Protein AF-A0A8J7A9P1-F1 (afdb_monomer_lite)

pLDDT: mean 94.28, std 5.06, range [71.06, 98.12]

Radius of gyration: 19.58 Å; chains: 1; bounding box: 38×24×54 Å

Structure (mmCIF, N/CA/C/O backbone):
data_AF-A0A8J7A9P1-F1
#
_entry.id   AF-A0A8J7A9P1-F1
#
loop_
_atom_site.group_PDB
_atom_site.id
_atom_site.type_symbol
_atom_site.label_atom_id
_atom_site.label_alt_id
_atom_site.label_comp_id
_atom_site.label_asym_id
_atom_site.label_entity_id
_atom_site.label_seq_id
_atom_site.pdbx_PDB_ins_code
_atom_site.Cartn_x
_atom_site.Cartn_y
_atom_site.Cartn_z
_atom_site.occupancy
_atom_site.B_iso_or_equiv
_atom_site.auth_seq_id
_atom_site.auth_comp_id
_atom_site.auth_asym_id
_atom_site.auth_atom_id
_atom_site.pdbx_PDB_model_num
ATOM 1 N N . MET A 1 1 ? -9.061 7.251 -1.808 1.00 91.19 1 MET A N 1
ATOM 2 C CA . MET A 1 1 ? -9.439 6.240 -0.794 1.00 91.19 1 MET A CA 1
ATOM 3 C C . MET A 1 1 ? -10.609 6.763 0.006 1.00 91.19 1 MET A C 1
ATOM 5 O O . MET A 1 1 ? -10.701 7.972 0.173 1.00 91.19 1 MET A O 1
ATOM 9 N N . ARG A 1 2 ? -11.479 5.878 0.487 1.00 96.38 2 ARG A N 1
ATOM 10 C CA . ARG A 1 2 ? -12.557 6.193 1.428 1.00 96.38 2 ARG A CA 1
ATOM 11 C C . ARG A 1 2 ? -12.518 5.164 2.554 1.00 96.38 2 ARG A C 1
ATOM 13 O O . ARG A 1 2 ? -12.389 3.973 2.274 1.00 96.38 2 ARG A O 1
ATOM 20 N N . LEU A 1 3 ? -12.571 5.641 3.791 1.00 95.94 3 LEU A N 1
ATOM 21 C CA . LEU A 1 3 ? -12.463 4.843 5.009 1.00 95.94 3 LEU A CA 1
ATOM 22 C C . LEU A 1 3 ? -13.649 5.207 5.897 1.00 95.94 3 LEU A C 1
ATOM 24 O O . LEU A 1 3 ? -13.869 6.389 6.157 1.00 95.94 3 LEU A O 1
ATOM 28 N N . HIS A 1 4 ? -14.403 4.209 6.340 1.00 97.62 4 HIS A N 1
ATOM 29 C CA . HIS A 1 4 ? -15.523 4.383 7.255 1.00 97.62 4 HIS A CA 1
ATOM 30 C C . HIS A 1 4 ? -15.388 3.382 8.397 1.00 97.62 4 HIS A C 1
ATOM 32 O O . HIS A 1 4 ? -15.178 2.195 8.158 1.00 97.62 4 HIS A O 1
ATOM 38 N N . LEU A 1 5 ? -15.518 3.864 9.629 1.00 97.19 5 LEU A N 1
ATOM 39 C CA . LEU A 1 5 ? -15.621 3.026 10.814 1.00 97.19 5 LEU A CA 1
ATOM 40 C C . LEU A 1 5 ? -17.019 3.221 11.393 1.00 97.19 5 LEU A C 1
ATOM 42 O O . LEU A 1 5 ? -17.402 4.339 11.731 1.00 97.19 5 LEU A O 1
ATOM 46 N N . LEU A 1 6 ? -17.782 2.140 11.442 1.00 98.12 6 LEU A N 1
ATOM 47 C CA . LEU A 1 6 ? -19.160 2.117 11.907 1.00 98.12 6 LEU A CA 1
ATOM 48 C C . LEU A 1 6 ? -19.188 1.342 13.221 1.00 98.12 6 LEU A C 1
ATOM 50 O O . LEU A 1 6 ? -18.740 0.197 13.260 1.00 98.12 6 LEU A O 1
ATOM 54 N N . GLN A 1 7 ? -19.700 1.953 14.283 1.00 98.00 7 GLN A N 1
ATOM 55 C CA . GLN A 1 7 ? -19.985 1.246 15.526 1.00 98.00 7 GLN A CA 1
ATOM 56 C C . GLN A 1 7 ? -21.347 0.560 15.391 1.00 98.00 7 GLN A C 1
ATOM 58 O O . GLN A 1 7 ? -22.342 1.229 15.117 1.00 98.00 7 GLN A O 1
ATOM 63 N N . LEU A 1 8 ? -21.376 -0.765 15.529 1.00 98.12 8 LEU A N 1
ATOM 64 C CA . LEU A 1 8 ? -22.605 -1.556 15.424 1.00 98.12 8 LEU A CA 1
ATOM 65 C C . LEU A 1 8 ? -23.228 -1.822 16.803 1.00 98.12 8 LEU A C 1
ATOM 67 O O . LEU A 1 8 ? -24.449 -1.844 16.919 1.00 98.12 8 LEU A O 1
ATOM 71 N N . ASP A 1 9 ? -22.395 -1.980 17.836 1.00 97.88 9 ASP A N 1
ATOM 72 C CA . ASP A 1 9 ? -22.784 -2.090 19.250 1.00 97.88 9 ASP A CA 1
ATOM 73 C C . ASP A 1 9 ? -21.652 -1.562 20.172 1.00 97.88 9 ASP A C 1
ATOM 75 O O . ASP A 1 9 ? -20.723 -0.900 19.704 1.00 97.88 9 ASP A O 1
ATOM 79 N N . GLU A 1 10 ? -21.701 -1.814 21.485 1.00 97.31 10 GLU A N 1
ATOM 80 C CA . GLU A 1 10 ? -20.678 -1.362 22.449 1.00 97.31 10 GLU A CA 1
ATOM 81 C C . GLU A 1 10 ? -19.242 -1.837 22.128 1.00 97.31 10 GLU A C 1
ATOM 83 O O . GLU A 1 10 ? -18.277 -1.118 22.408 1.00 97.31 10 GLU A O 1
ATOM 88 N N . HIS A 1 11 ? -19.076 -3.017 21.525 1.00 96.50 11 HIS A N 1
ATOM 89 C CA . HIS A 1 11 ? -17.780 -3.672 21.295 1.00 96.50 11 HIS A CA 1
ATOM 90 C C . HIS A 1 11 ? -17.562 -4.174 19.857 1.00 96.50 11 HIS A C 1
ATOM 92 O O . HIS A 1 11 ? -16.481 -4.670 19.534 1.00 96.50 11 HIS A O 1
ATOM 98 N N . THR A 1 12 ? -18.539 -3.997 18.975 1.00 97.88 12 THR A N 1
ATOM 99 C CA . THR A 1 12 ? -18.509 -4.436 17.583 1.00 97.88 12 THR A CA 1
ATOM 100 C C . THR A 1 12 ? -18.413 -3.239 16.659 1.00 97.88 12 THR A C 1
ATOM 102 O O . THR A 1 12 ? -19.246 -2.329 16.670 1.00 97.88 12 THR A O 1
ATOM 105 N N . TYR A 1 13 ? -17.410 -3.283 15.789 1.00 97.44 13 TYR A N 1
ATOM 106 C CA . TYR A 1 13 ? -17.169 -2.266 14.780 1.00 97.44 13 TYR A CA 1
ATOM 107 C C . TYR A 1 13 ? -17.049 -2.909 13.404 1.00 97.44 13 TYR A C 1
ATOM 109 O O . TYR A 1 13 ? -16.417 -3.952 13.240 1.00 97.44 13 TYR A O 1
ATOM 117 N N . GLN A 1 14 ? -17.611 -2.245 12.400 1.00 97.88 14 GLN A N 1
ATOM 118 C CA . GLN A 1 14 ? -17.391 -2.569 11.001 1.00 97.88 14 GLN A CA 1
ATOM 119 C C . GLN A 1 14 ? -16.493 -1.511 10.373 1.00 97.88 14 GLN A C 1
ATOM 121 O O . GLN A 1 14 ? -16.829 -0.326 10.321 1.00 97.88 14 GLN A O 1
ATOM 126 N N . PHE A 1 15 ? -15.351 -1.954 9.857 1.00 96.75 15 PHE A N 1
ATOM 127 C CA . PHE A 1 15 ? -14.448 -1.110 9.092 1.00 96.75 15 PHE A CA 1
ATOM 128 C C . PHE A 1 15 ? -14.650 -1.351 7.598 1.00 96.75 15 PHE A C 1
ATOM 130 O O . PHE A 1 15 ? -14.396 -2.442 7.090 1.00 96.75 15 PHE A O 1
ATOM 137 N N . VAL A 1 16 ? -15.114 -0.322 6.892 1.00 96.94 16 VAL A N 1
ATOM 138 C CA . VAL A 1 16 ? -15.313 -0.346 5.443 1.00 96.94 16 VAL A CA 1
ATOM 139 C C . VAL A 1 16 ? -14.221 0.480 4.784 1.00 96.94 16 VAL A C 1
ATOM 141 O O . VAL A 1 16 ? -14.131 1.696 4.968 1.00 96.94 16 VAL A O 1
ATOM 144 N N . TRP A 1 17 ? -13.407 -0.186 3.971 1.00 95.56 17 TRP A N 1
ATOM 145 C CA . TRP A 1 17 ? -12.327 0.442 3.228 1.00 95.56 17 TRP A CA 1
ATOM 146 C C . TRP A 1 17 ? -12.526 0.262 1.721 1.00 95.56 17 TRP A C 1
ATOM 148 O O . TRP A 1 17 ? -12.375 -0.826 1.174 1.00 95.56 17 TRP A O 1
ATOM 158 N N . CYS A 1 18 ? -12.793 1.376 1.034 1.00 95.19 18 CYS A N 1
ATOM 159 C CA . CYS A 1 18 ? -12.876 1.440 -0.421 1.00 95.19 18 CYS A CA 1
ATOM 160 C C . CYS A 1 18 ? -11.649 2.142 -1.027 1.00 95.19 18 CYS A C 1
ATOM 162 O O . CYS A 1 18 ? -11.282 3.266 -0.655 1.00 95.19 18 CYS A O 1
ATOM 164 N N . HIS A 1 19 ? -11.040 1.519 -2.031 1.00 94.56 19 HIS A N 1
ATOM 165 C CA . HIS A 1 19 ? -9.927 2.083 -2.793 1.00 94.56 19 HIS A CA 1
ATOM 166 C C . HIS A 1 19 ? -10.082 1.796 -4.290 1.00 94.56 19 HIS A C 1
ATOM 168 O O . HIS A 1 19 ? -10.868 0.946 -4.698 1.00 94.56 19 HIS A O 1
ATOM 174 N N . HIS A 1 20 ? -9.360 2.557 -5.111 1.00 95.62 20 HIS A N 1
ATOM 175 C CA . HIS A 1 20 ? -9.303 2.324 -6.549 1.00 95.62 20 HIS A CA 1
ATOM 176 C C . HIS A 1 20 ? -8.153 1.351 -6.842 1.00 95.62 20 HIS A C 1
ATOM 178 O O . HIS A 1 20 ? -7.040 1.601 -6.379 1.00 95.62 20 HIS A O 1
ATOM 184 N N . HIS A 1 21 ? -8.398 0.291 -7.620 1.00 93.81 21 HIS A N 1
ATOM 185 C CA . HIS A 1 21 ? -7.417 -0.780 -7.885 1.00 93.81 21 HIS A CA 1
ATOM 1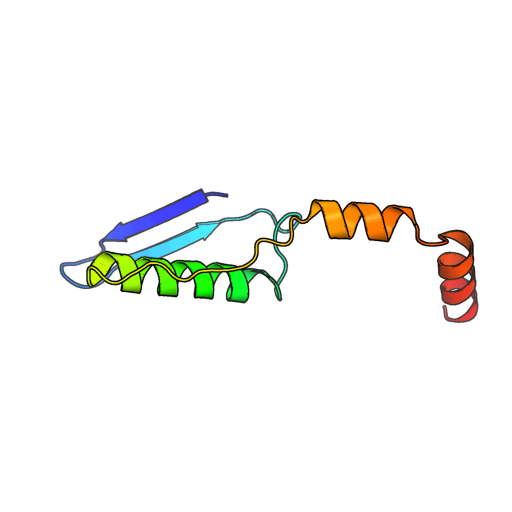86 C C . HIS A 1 21 ? -6.120 -0.289 -8.561 1.00 93.81 21 HIS A C 1
ATOM 188 O O . HIS A 1 21 ? -5.078 -0.916 -8.459 1.00 93.81 21 HIS A O 1
ATOM 194 N N . LEU A 1 2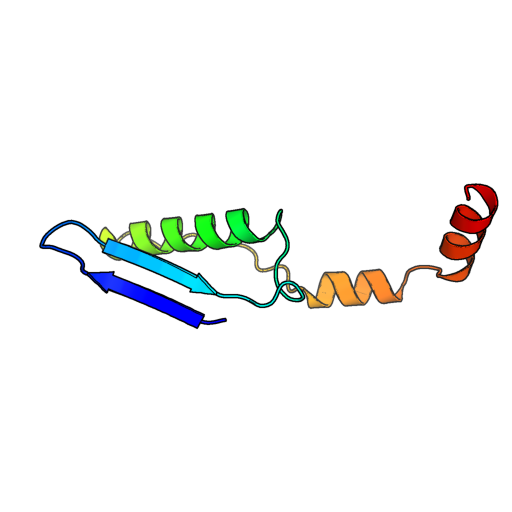2 ? -6.163 0.865 -9.234 1.00 94.88 22 LEU A N 1
ATOM 195 C CA . LEU A 1 22 ? -4.970 1.510 -9.806 1.00 94.88 22 LEU A CA 1
ATOM 196 C C . LEU A 1 22 ? -3.925 1.917 -8.745 1.00 94.88 22 LEU A C 1
ATOM 198 O O . LEU A 1 22 ? -2.765 2.123 -9.082 1.00 94.88 22 LEU A O 1
ATOM 202 N N . LEU A 1 23 ? -4.338 2.098 -7.486 1.00 92.44 23 LEU A N 1
ATOM 203 C CA . LEU A 1 23 ? -3.460 2.552 -6.400 1.00 92.44 23 LEU A CA 1
ATOM 204 C C . LEU A 1 23 ? -2.913 1.401 -5.556 1.00 92.44 23 LEU A C 1
ATOM 206 O O . LEU A 1 23 ? -1.825 1.525 -5.004 1.00 92.44 23 LEU A O 1
ATOM 210 N N . LEU A 1 24 ? -3.704 0.341 -5.400 1.00 93.25 24 LEU A N 1
ATOM 211 C CA . LEU A 1 24 ? -3.395 -0.819 -4.575 1.00 93.25 24 LEU A CA 1
ATOM 212 C C . LEU A 1 24 ? -3.901 -2.069 -5.287 1.00 93.25 24 LEU A C 1
ATOM 214 O O . LEU A 1 24 ? -5.014 -2.091 -5.811 1.00 93.25 24 LEU A O 1
ATOM 218 N N . ASP A 1 25 ? -3.082 -3.103 -5.246 1.00 93.81 25 ASP A N 1
ATOM 219 C CA . ASP A 1 25 ? -3.369 -4.444 -5.731 1.00 93.81 25 ASP A CA 1
ATOM 220 C C . ASP A 1 25 ? -3.536 -5.428 -4.557 1.00 93.81 25 ASP A C 1
ATOM 222 O O . ASP A 1 25 ? -3.430 -5.070 -3.378 1.00 93.81 25 ASP A O 1
ATOM 226 N N . GLY A 1 26 ? -3.794 -6.697 -4.880 1.00 91.62 26 GLY A N 1
ATOM 227 C CA . GLY A 1 26 ? -3.962 -7.757 -3.883 1.00 91.62 26 GLY A CA 1
ATOM 228 C C . GLY A 1 26 ? -2.722 -8.026 -3.021 1.00 91.62 26 GLY A C 1
ATOM 229 O O . GLY A 1 26 ? -2.850 -8.658 -1.976 1.00 91.62 26 GLY A O 1
ATOM 230 N N . TRP A 1 27 ? -1.542 -7.544 -3.425 1.00 93.50 27 TRP A N 1
ATOM 231 C CA . TRP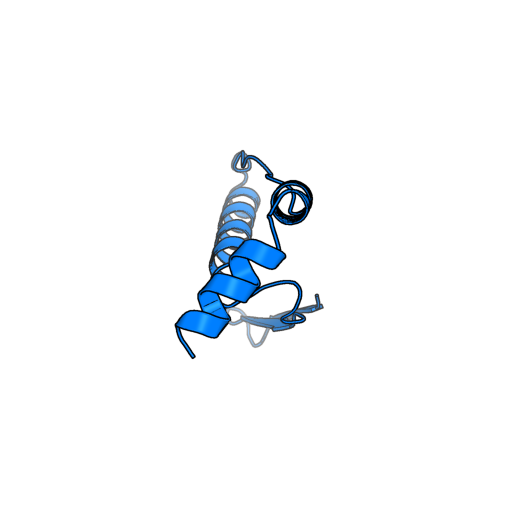 A 1 27 ? -0.294 -7.716 -2.680 1.00 93.50 27 TRP A CA 1
ATOM 232 C C . TRP A 1 27 ? -0.011 -6.548 -1.732 1.00 93.50 27 TRP A C 1
ATOM 234 O O . TRP A 1 27 ? 0.366 -6.738 -0.578 1.00 93.50 27 TRP A O 1
ATOM 244 N N . SER A 1 28 ? -0.209 -5.323 -2.208 1.00 92.81 28 SER A N 1
ATOM 245 C CA . SER A 1 28 ? 0.053 -4.092 -1.461 1.00 92.81 28 SER A CA 1
ATOM 246 C C . SER A 1 28 ? -1.003 -3.802 -0.395 1.00 92.81 28 SER A C 1
ATOM 248 O O . SER A 1 28 ? -0.668 -3.236 0.647 1.00 92.81 28 SER A O 1
ATOM 250 N N . LEU A 1 29 ? -2.261 -4.208 -0.601 1.00 93.75 29 LEU A N 1
ATOM 251 C CA . LEU A 1 29 ? -3.343 -3.946 0.353 1.00 93.75 29 LEU A CA 1
ATOM 252 C C . LEU A 1 29 ? -3.073 -4.531 1.762 1.00 93.75 29 LEU A C 1
ATOM 254 O O . LEU A 1 29 ? -3.166 -3.764 2.725 1.00 93.75 29 LEU A O 1
ATOM 258 N N . PRO A 1 30 ? -2.693 -5.818 1.928 1.00 93.62 30 PRO A N 1
ATOM 259 C CA . PRO A 1 30 ? -2.332 -6.368 3.237 1.00 93.62 30 PRO A CA 1
ATOM 260 C C . PRO A 1 30 ? -1.159 -5.648 3.911 1.00 93.62 30 PRO A C 1
ATOM 262 O O . PRO A 1 30 ? -1.185 -5.474 5.126 1.00 93.62 30 PRO A O 1
ATOM 265 N N . LEU A 1 31 ? -0.164 -5.187 3.143 1.00 92.94 31 LEU A N 1
ATOM 266 C CA . LEU A 1 31 ? 0.995 -4.463 3.683 1.00 92.94 31 LEU A CA 1
ATOM 267 C C . LEU A 1 31 ? 0.578 -3.119 4.289 1.00 92.94 31 LEU A C 1
ATOM 269 O O . LEU A 1 31 ? 0.944 -2.800 5.416 1.00 92.94 31 LEU A O 1
ATOM 273 N N . VAL A 1 32 ? -0.252 -2.355 3.572 1.00 92.25 32 VAL A N 1
ATOM 274 C CA . VAL A 1 32 ? -0.780 -1.078 4.079 1.00 92.25 32 VAL A CA 1
ATOM 275 C C . VAL A 1 32 ? -1.702 -1.302 5.281 1.00 92.25 32 VAL A C 1
ATOM 277 O O . VAL A 1 32 ? -1.689 -0.514 6.226 1.00 92.25 32 VAL A O 1
ATOM 280 N N . PHE A 1 33 ? -2.501 -2.374 5.273 1.00 93.81 33 PHE A N 1
ATOM 281 C CA . PHE A 1 33 ? -3.372 -2.697 6.404 1.00 93.81 33 PHE A CA 1
ATOM 282 C C . PHE A 1 33 ? -2.581 -3.108 7.652 1.00 93.81 33 PHE A C 1
ATOM 284 O O . PHE A 1 33 ? -2.934 -2.708 8.759 1.00 93.81 33 PHE A O 1
ATOM 291 N N . GLN A 1 34 ? -1.492 -3.861 7.483 1.00 93.94 34 GLN A N 1
ATOM 292 C CA . GLN A 1 34 ? -0.590 -4.203 8.578 1.00 93.94 34 GLN A CA 1
ATOM 293 C C . GLN A 1 34 ? 0.013 -2.943 9.205 1.00 93.94 34 GLN A C 1
ATOM 295 O O . GLN A 1 34 ? -0.037 -2.794 10.426 1.00 93.94 34 GLN A O 1
ATOM 300 N N . ASP A 1 35 ? 0.509 -2.013 8.382 1.00 92.88 35 ASP A N 1
ATOM 301 C CA . ASP A 1 35 ? 1.030 -0.733 8.864 1.00 92.88 35 ASP A CA 1
ATOM 302 C C . ASP A 1 35 ? -0.036 0.003 9.683 1.00 92.88 35 ASP A C 1
ATOM 304 O O . ASP A 1 35 ? 0.220 0.400 10.819 1.00 92.88 35 ASP A O 1
ATOM 308 N N . LEU A 1 36 ? -1.259 0.120 9.154 1.00 93.25 36 LEU A N 1
ATOM 309 C CA . LEU A 1 36 ? -2.373 0.758 9.858 1.00 93.25 36 LEU A CA 1
ATOM 310 C C . LEU A 1 36 ? -2.585 0.167 11.262 1.00 93.25 36 L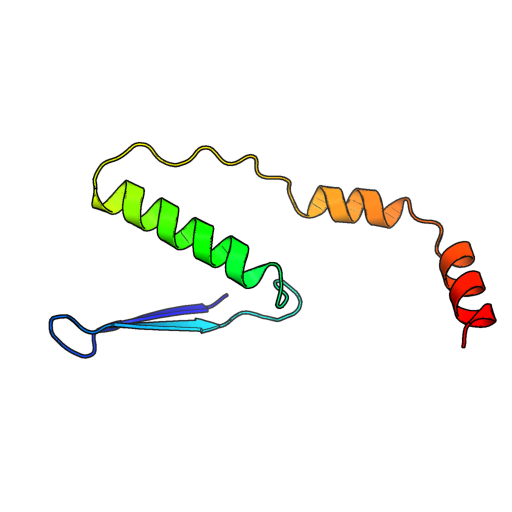EU A C 1
ATOM 312 O O . LEU A 1 36 ? -2.718 0.925 12.224 1.00 93.25 36 LEU A O 1
ATOM 316 N N . LEU A 1 37 ? -2.595 -1.162 11.390 1.00 94.81 37 LEU A N 1
ATOM 317 C CA . LEU A 1 37 ? -2.792 -1.840 12.673 1.00 94.81 37 LEU A CA 1
ATOM 318 C C . LEU A 1 37 ? -1.618 -1.630 13.635 1.00 94.81 37 LEU A C 1
ATOM 320 O O . LEU A 1 37 ? -1.845 -1.405 14.823 1.00 94.81 37 LEU A O 1
ATOM 324 N N . GLU A 1 38 ? -0.378 -1.660 13.148 1.00 95.19 38 GLU A N 1
ATOM 325 C CA . GLU A 1 38 ? 0.805 -1.417 13.980 1.00 95.19 38 GLU A CA 1
ATOM 326 C C . GLU A 1 38 ? 0.841 0.018 14.517 1.00 95.19 38 GLU A C 1
ATOM 328 O O . GLU A 1 38 ? 1.076 0.235 15.709 1.00 95.19 38 GLU A O 1
ATOM 333 N N . PHE A 1 39 ? 0.560 1.005 13.660 1.00 95.69 39 PHE A N 1
ATOM 334 C CA . PHE A 1 39 ? 0.452 2.402 14.078 1.00 95.69 39 PHE A CA 1
ATOM 335 C C . PHE A 1 39 ? -0.703 2.593 15.065 1.00 95.69 39 PHE A C 1
ATOM 337 O O . PHE A 1 39 ? -0.515 3.232 16.101 1.00 95.69 39 PHE A O 1
ATOM 344 N N . TYR A 1 40 ? -1.870 2.001 14.792 1.00 95.50 40 TYR A N 1
ATOM 345 C CA . TYR A 1 40 ? -3.019 2.049 15.695 1.00 95.50 40 TYR A CA 1
ATOM 346 C C . TYR A 1 40 ? -2.678 1.491 17.082 1.00 95.50 40 TYR A C 1
ATOM 348 O O . TYR A 1 40 ? -2.919 2.159 18.085 1.00 95.50 40 TYR A O 1
ATOM 356 N N . GLN A 1 41 ? -2.049 0.314 17.148 1.00 96.50 41 GLN A N 1
ATOM 357 C CA . GLN A 1 41 ? -1.643 -0.303 18.410 1.00 96.50 41 GLN A CA 1
ATOM 358 C C . GLN A 1 41 ? -0.587 0.519 19.152 1.00 96.50 41 GLN A C 1
ATOM 360 O O . GLN A 1 41 ? -0.642 0.617 20.379 1.00 96.50 41 GLN A O 1
ATOM 365 N N . ALA A 1 42 ? 0.386 1.101 18.447 1.00 96.69 42 ALA A N 1
ATOM 366 C CA . ALA A 1 42 ? 1.390 1.949 19.079 1.00 96.69 42 ALA A CA 1
ATOM 367 C C . ALA A 1 42 ? 0.736 3.179 19.726 1.00 96.69 42 ALA A C 1
ATOM 369 O O . ALA A 1 42 ? 0.987 3.461 20.898 1.00 96.69 42 ALA A O 1
ATOM 370 N N . ILE A 1 43 ? -0.163 3.847 18.997 1.00 97.06 43 ILE A N 1
ATOM 371 C CA . ILE A 1 43 ? -0.898 5.021 19.480 1.00 97.06 43 ILE A CA 1
ATOM 372 C C . ILE A 1 43 ? -1.803 4.649 20.660 1.00 97.06 43 ILE A C 1
ATOM 374 O O . ILE A 1 43 ? -1.757 5.317 21.691 1.00 97.06 43 ILE A O 1
ATOM 378 N N . SER A 1 44 ? -2.578 3.564 20.554 1.00 97.19 44 SER A N 1
ATOM 379 C CA . SER A 1 44 ? -3.545 3.162 21.586 1.00 97.19 44 SER A CA 1
ATOM 380 C C . SER A 1 44 ? -2.890 2.784 22.917 1.00 97.19 44 SER A C 1
ATOM 382 O O . SER A 1 44 ? -3.523 2.884 23.962 1.00 97.19 44 SER A O 1
ATOM 384 N N . HIS A 1 45 ? -1.628 2.351 22.888 1.00 97.25 45 HIS A N 1
ATOM 385 C CA . HIS A 1 45 ? -0.863 1.969 24.077 1.00 97.25 45 HIS A CA 1
ATOM 386 C C . HIS A 1 45 ? 0.181 3.017 24.496 1.00 97.25 45 HIS A C 1
ATOM 388 O O . HIS A 1 45 ? 1.003 2.727 25.363 1.00 97.25 45 HIS A O 1
ATOM 394 N N . GLY A 1 46 ? 0.206 4.202 23.870 1.00 96.44 46 GLY A N 1
ATOM 395 C CA . GLY A 1 46 ? 1.191 5.249 24.173 1.00 96.44 46 GLY A CA 1
ATOM 396 C C . GLY A 1 46 ? 2.647 4.840 23.906 1.00 96.44 46 GLY A C 1
ATOM 397 O O . GLY A 1 46 ? 3.563 5.325 24.568 1.00 96.44 46 GLY A O 1
ATOM 398 N N . LYS A 1 47 ? 2.875 3.916 22.967 1.00 96.50 47 LYS A N 1
ATOM 399 C CA . LYS A 1 47 ? 4.205 3.429 22.582 1.00 96.50 47 LYS A CA 1
ATOM 400 C C . LYS A 1 47 ? 4.802 4.294 21.470 1.00 96.50 47 LYS A C 1
ATOM 402 O O . LYS A 1 47 ? 4.098 4.996 20.748 1.00 96.50 47 LYS A O 1
ATOM 407 N N . ALA A 1 48 ? 6.121 4.210 21.305 1.00 94.12 48 ALA A N 1
ATOM 408 C CA . ALA A 1 48 ? 6.806 4.858 20.192 1.00 94.12 48 ALA A CA 1
ATOM 409 C C . ALA A 1 48 ? 6.297 4.321 18.842 1.00 94.12 48 ALA A C 1
ATOM 411 O O . ALA A 1 48 ? 6.068 3.120 18.690 1.00 94.12 48 ALA A O 1
ATOM 412 N N . LEU A 1 49 ? 6.151 5.213 17.860 1.00 93.12 49 LEU A N 1
ATOM 413 C CA . LEU A 1 49 ? 5.699 4.835 16.523 1.00 93.12 49 LEU A CA 1
ATOM 414 C C . LEU A 1 49 ? 6.769 4.009 15.786 1.00 93.12 49 LEU A C 1
ATOM 416 O O . LEU A 1 49 ? 7.960 4.330 15.893 1.00 93.12 49 LEU A O 1
ATOM 420 N N . PRO A 1 50 ? 6.372 2.992 14.998 1.00 87.62 50 PRO A N 1
ATOM 421 C CA . PRO A 1 50 ? 7.302 2.245 14.162 1.00 87.62 50 PRO A CA 1
ATOM 422 C C . PRO A 1 50 ? 8.038 3.178 13.193 1.00 87.62 50 PRO A C 1
ATOM 424 O O . PRO A 1 50 ? 7.425 3.991 12.499 1.00 87.62 50 PRO A O 1
ATOM 427 N N . LYS A 1 51 ? 9.365 3.046 13.103 1.00 84.56 51 LYS A N 1
ATOM 428 C CA . LYS A 1 51 ? 10.139 3.694 12.038 1.00 84.56 51 LYS A CA 1
ATOM 429 C C . LYS A 1 51 ? 10.109 2.795 10.810 1.00 84.56 51 LYS A C 1
ATOM 431 O O . LYS A 1 51 ? 10.704 1.721 10.833 1.00 84.56 51 LYS A O 1
ATOM 436 N N . ARG A 1 52 ? 9.454 3.239 9.738 1.00 78.88 52 ARG A N 1
ATOM 437 C CA . ARG A 1 52 ? 9.461 2.539 8.449 1.00 78.88 52 ARG A CA 1
ATOM 438 C C . ARG A 1 52 ? 10.133 3.398 7.380 1.00 78.88 52 ARG A C 1
ATOM 440 O O . ARG A 1 52 ? 9.809 4.582 7.269 1.00 78.88 52 ARG A O 1
ATOM 447 N N . PRO A 1 53 ? 11.069 2.840 6.596 1.00 72.94 53 PRO A N 1
ATOM 448 C CA . PRO A 1 53 ? 11.588 3.534 5.432 1.00 72.94 53 PRO A CA 1
ATOM 449 C C . PRO A 1 53 ? 10.471 3.661 4.393 1.00 72.94 53 PRO A C 1
ATOM 451 O O . PRO A 1 53 ? 9.902 2.666 3.948 1.00 72.94 53 PRO A O 1
ATOM 454 N N . THR A 1 54 ? 10.153 4.886 3.988 1.00 71.06 54 THR A N 1
ATOM 455 C CA . THR A 1 54 ? 9.188 5.139 2.919 1.00 71.06 54 THR A CA 1
ATOM 456 C C . THR A 1 54 ? 9.913 5.155 1.576 1.00 71.06 54 THR A C 1
ATOM 458 O O . THR A 1 54 ? 10.447 6.171 1.134 1.00 71.06 54 THR A O 1
ATOM 461 N N . LEU A 1 55 ? 9.938 4.010 0.890 1.00 78.56 55 LEU A N 1
ATOM 462 C CA . LEU A 1 55 ? 10.286 3.988 -0.531 1.00 78.56 55 LEU A CA 1
ATOM 463 C C . LEU A 1 55 ? 9.086 4.516 -1.316 1.00 78.56 55 LEU A C 1
ATOM 465 O O . LEU A 1 55 ? 8.066 3.847 -1.458 1.00 78.56 55 LEU A O 1
ATOM 469 N N . GLY A 1 56 ? 9.184 5.755 -1.791 1.00 88.81 56 GLY A N 1
ATOM 470 C CA . GLY A 1 56 ? 8.110 6.365 -2.565 1.00 88.81 56 GLY A CA 1
AT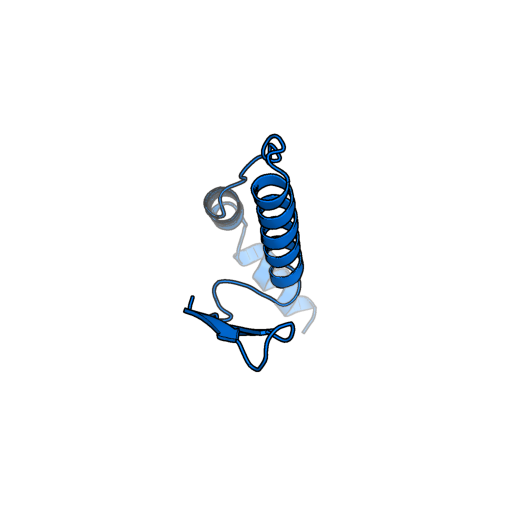OM 471 C C . GLY A 1 56 ? 7.892 5.638 -3.892 1.00 88.81 56 GLY A C 1
ATOM 472 O O . GLY A 1 56 ? 8.855 5.314 -4.587 1.00 88.81 56 GLY A O 1
ATOM 473 N N . TYR A 1 57 ? 6.629 5.482 -4.304 1.00 92.38 57 TYR A N 1
ATOM 474 C CA . TYR A 1 57 ? 6.253 4.877 -5.593 1.00 92.38 57 TYR A CA 1
ATOM 475 C C . TYR A 1 57 ? 6.950 5.535 -6.801 1.00 92.38 57 TYR A C 1
ATOM 477 O O . TYR A 1 57 ? 7.204 4.896 -7.816 1.00 92.38 57 TYR A O 1
ATOM 485 N N . ARG A 1 58 ? 7.372 6.801 -6.668 1.00 94.44 58 ARG A N 1
ATOM 486 C CA . ARG A 1 58 ? 8.209 7.498 -7.658 1.00 94.44 58 ARG A CA 1
ATOM 487 C C . ARG A 1 58 ? 9.504 6.767 -8.013 1.00 94.44 58 ARG A C 1
ATOM 489 O O . ARG A 1 58 ? 9.946 6.880 -9.147 1.00 94.44 58 ARG A O 1
ATOM 496 N N . ASN A 1 59 ? 10.100 6.029 -7.077 1.00 94.31 59 ASN A N 1
ATOM 497 C CA . ASN A 1 59 ? 11.331 5.286 -7.330 1.00 94.31 59 ASN A CA 1
ATOM 498 C C . ASN A 1 59 ? 11.052 4.114 -8.272 1.00 94.31 59 ASN A C 1
ATOM 500 O O . ASN A 1 59 ? 11.827 3.869 -9.190 1.00 94.31 59 ASN A O 1
ATOM 504 N N . TYR A 1 60 ? 9.905 3.450 -8.095 1.00 93.69 60 TYR A N 1
ATOM 505 C CA . TYR A 1 60 ? 9.431 2.440 -9.034 1.00 93.69 60 TYR A CA 1
ATOM 506 C C . TYR A 1 60 ? 9.147 3.048 -10.412 1.00 93.69 60 TYR A C 1
ATOM 508 O O . TYR A 1 60 ? 9.571 2.485 -11.413 1.00 93.69 60 TYR A O 1
ATOM 516 N N . ILE A 1 61 ? 8.517 4.226 -10.482 1.00 96.00 61 ILE A N 1
ATOM 517 C CA . ILE A 1 61 ? 8.293 4.918 -11.763 1.00 96.00 61 ILE A CA 1
ATOM 518 C C . ILE A 1 61 ? 9.614 5.286 -12.449 1.00 96.00 61 ILE A C 1
ATOM 520 O O . ILE A 1 61 ? 9.759 5.055 -13.646 1.00 96.00 61 ILE A O 1
ATOM 524 N N . ALA A 1 62 ? 10.587 5.813 -11.703 1.00 96.94 62 ALA A N 1
ATOM 525 C CA . ALA A 1 62 ? 11.907 6.140 -12.235 1.00 96.94 62 ALA A CA 1
ATOM 526 C C . ALA A 1 62 ? 12.626 4.891 -12.768 1.00 96.94 62 ALA A C 1
ATOM 528 O O . ALA A 1 62 ? 13.190 4.929 -13.858 1.00 96.94 62 ALA A O 1
ATOM 529 N N . TRP A 1 63 ? 12.555 3.772 -12.041 1.00 96.31 63 TRP A N 1
ATOM 530 C CA . TRP A 1 63 ? 13.051 2.482 -12.519 1.00 96.31 63 TRP A CA 1
ATOM 531 C C . TRP A 1 63 ? 12.308 2.030 -13.783 1.00 96.31 63 TRP A C 1
ATOM 533 O O . TRP A 1 63 ? 12.945 1.659 -14.764 1.00 96.31 63 TRP A O 1
ATOM 543 N N . LEU A 1 64 ? 10.976 2.120 -13.810 1.00 96.69 64 LEU A N 1
ATOM 544 C CA . LEU A 1 64 ? 10.151 1.692 -14.940 1.00 96.69 64 LEU A CA 1
ATOM 545 C C . LEU A 1 64 ? 10.475 2.476 -16.223 1.00 96.69 64 LEU A C 1
ATOM 547 O O . LEU A 1 64 ? 10.501 1.904 -17.309 1.00 96.69 64 LEU A O 1
ATOM 551 N N . GLN A 1 65 ? 10.769 3.773 -16.101 1.00 97.06 65 GLN A N 1
ATOM 552 C CA . GLN A 1 65 ? 11.170 4.629 -17.224 1.00 97.06 65 GLN A CA 1
ATOM 553 C C . GLN A 1 65 ? 12.526 4.249 -17.834 1.00 97.06 65 GLN A C 1
ATOM 555 O O . GLN A 1 65 ? 12.785 4.587 -18.984 1.00 97.06 65 GLN A O 1
ATOM 560 N N . GLN A 1 66 ? 13.381 3.543 -17.091 1.00 97.56 66 GLN A N 1
ATOM 561 C CA . GLN A 1 66 ? 14.687 3.079 -17.568 1.00 97.56 66 GLN A CA 1
ATOM 562 C C . GLN A 1 66 ? 14.609 1.732 -18.307 1.00 97.56 66 GLN A C 1
ATOM 564 O O . GLN A 1 66 ? 15.620 1.261 -18.825 1.00 97.56 66 GLN A O 1
ATOM 569 N N . GLN A 1 67 ? 13.438 1.088 -18.355 1.00 97.44 67 GLN A N 1
ATOM 570 C CA . GLN A 1 67 ? 13.287 -0.236 -18.960 1.00 97.44 67 GLN A CA 1
ATOM 571 C C . GLN A 1 67 ? 13.188 -0.154 -20.489 1.00 97.44 67 GLN A C 1
ATOM 573 O O . GLN A 1 67 ? 12.500 0.706 -21.042 1.00 97.44 67 GLN A O 1
ATOM 578 N N . ASN A 1 68 ? 13.826 -1.097 -21.189 1.00 97.19 68 ASN A N 1
ATOM 579 C CA . ASN A 1 68 ? 13.721 -1.205 -22.643 1.00 97.19 68 ASN A CA 1
ATOM 580 C C . ASN A 1 68 ? 12.389 -1.871 -23.035 1.00 97.19 68 ASN A C 1
ATOM 582 O O . ASN A 1 68 ? 12.209 -3.081 -22.875 1.00 97.19 68 ASN A O 1
ATOM 586 N N . ARG A 1 69 ? 11.456 -1.069 -23.558 1.00 95.62 69 ARG A N 1
ATOM 587 C CA . ARG A 1 69 ? 10.118 -1.535 -23.953 1.00 95.62 69 ARG A CA 1
ATOM 588 C C . ARG A 1 69 ? 10.136 -2.421 -25.196 1.00 95.62 69 ARG A C 1
ATOM 590 O O . ARG A 1 69 ? 9.315 -3.331 -25.269 1.00 95.62 69 ARG A O 1
ATOM 597 N N . ASP A 1 70 ? 11.059 -2.185 -26.124 1.00 97.12 70 ASP A N 1
ATOM 598 C CA . ASP A 1 70 ? 11.163 -2.962 -27.362 1.00 97.12 70 ASP A CA 1
ATOM 599 C C . ASP A 1 70 ? 11.645 -4.380 -27.061 1.00 97.12 70 ASP A C 1
ATOM 601 O O . ASP A 1 70 ? 11.028 -5.349 -27.493 1.00 97.12 70 ASP A O 1
ATOM 605 N N . LEU A 1 71 ? 12.654 -4.509 -26.193 1.00 97.56 71 LEU A N 1
ATOM 606 C CA . LEU A 1 71 ? 13.141 -5.812 -25.737 1.00 97.56 71 LEU A CA 1
ATOM 607 C C . LEU A 1 71 ? 12.036 -6.619 -25.039 1.00 97.56 71 LEU A C 1
ATOM 609 O O . LEU A 1 71 ? 11.886 -7.816 -25.286 1.00 97.56 71 LEU A O 1
ATOM 613 N N . ALA A 1 72 ? 11.236 -5.969 -24.188 1.00 96.25 72 ALA A N 1
ATOM 614 C CA . ALA A 1 72 ? 10.099 -6.618 -23.542 1.00 96.25 72 ALA A CA 1
ATOM 615 C C . ALA A 1 72 ? 9.021 -7.038 -24.559 1.00 96.25 72 ALA A C 1
ATOM 617 O O . ALA A 1 72 ? 8.470 -8.133 -24.453 1.00 96.25 72 ALA A O 1
ATOM 618 N N . ALA A 1 73 ? 8.723 -6.192 -25.550 1.00 97.19 73 ALA A N 1
ATOM 619 C CA . ALA A 1 73 ? 7.750 -6.501 -26.594 1.00 97.19 73 ALA A CA 1
ATOM 620 C C . ALA A 1 73 ? 8.196 -7.686 -27.462 1.00 97.19 73 ALA A C 1
ATOM 622 O O . ALA A 1 73 ? 7.396 -8.585 -27.726 1.00 97.19 73 ALA A O 1
ATOM 623 N N . ASP A 1 74 ? 9.467 -7.719 -27.861 1.00 98.06 74 ASP A N 1
ATOM 624 C CA . ASP A 1 74 ? 10.029 -8.801 -28.668 1.00 98.06 74 ASP A CA 1
ATOM 625 C C . ASP A 1 74 ? 10.027 -10.133 -27.915 1.00 98.06 74 ASP A C 1
ATOM 627 O O . ASP A 1 74 ? 9.661 -11.157 -28.492 1.00 98.06 74 ASP A O 1
ATOM 631 N N . PHE A 1 75 ? 10.332 -10.121 -26.613 1.00 97.75 75 PHE A N 1
ATOM 632 C CA . PHE A 1 75 ? 10.193 -11.305 -25.766 1.00 97.75 75 PHE A CA 1
ATOM 633 C C . PHE A 1 75 ? 8.767 -11.872 -25.809 1.00 97.75 75 PHE A C 1
ATOM 635 O O . PHE A 1 75 ? 8.587 -13.065 -26.050 1.00 97.75 75 PHE A O 1
ATOM 642 N N . TRP A 1 76 ? 7.746 -11.032 -25.607 1.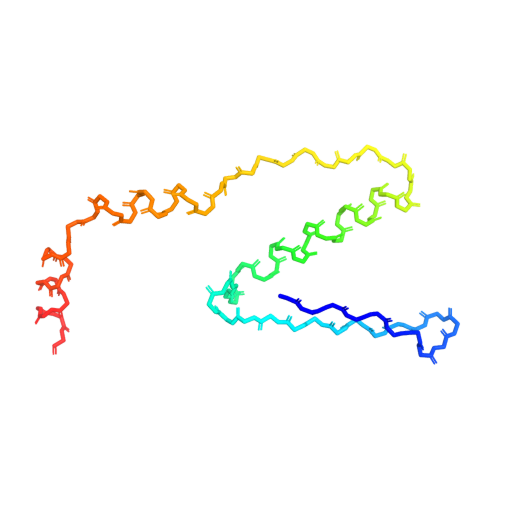00 97.62 76 TRP A N 1
ATOM 643 C CA . TRP A 1 76 ? 6.358 -11.501 -25.579 1.00 97.62 76 TRP A CA 1
ATOM 644 C C . TRP A 1 76 ? 5.863 -11.976 -26.948 1.00 97.62 76 TRP A C 1
ATOM 646 O O . TRP A 1 76 ? 5.174 -12.989 -27.003 1.00 97.62 76 TRP A O 1
ATOM 656 N N . ARG A 1 77 ? 6.267 -11.329 -28.050 1.00 97.81 77 ARG A N 1
ATOM 657 C CA . ARG A 1 77 ? 5.950 -11.782 -29.422 1.00 97.81 77 ARG A CA 1
ATOM 658 C C . ARG A 1 77 ? 6.533 -13.150 -29.766 1.00 97.81 77 ARG A C 1
ATOM 660 O O . ARG A 1 77 ? 5.994 -13.839 -30.615 1.00 97.81 77 ARG A O 1
ATOM 667 N N . GLN A 1 78 ? 7.656 -13.526 -29.159 1.00 97.50 78 GLN A N 1
ATOM 668 C CA . GLN A 1 78 ? 8.245 -14.852 -29.360 1.00 97.50 78 GLN A CA 1
ATOM 669 C C . GLN A 1 78 ? 7.563 -15.939 -28.515 1.00 97.50 78 GLN A C 1
ATOM 671 O O . GLN A 1 78 ? 7.808 -17.124 -28.738 1.00 97.50 78 GLN A O 1
ATOM 676 N N . LYS A 1 79 ? 6.775 -15.560 -27.502 1.00 95.56 79 LYS A N 1
ATOM 677 C CA . LYS A 1 79 ? 6.171 -16.483 -26.527 1.00 95.56 79 LYS A CA 1
ATOM 678 C C . LYS A 1 79 ? 4.666 -16.682 -26.702 1.00 95.56 79 LYS A C 1
ATOM 680 O O . LYS A 1 79 ? 4.155 -17.667 -26.172 1.00 95.56 79 LYS A O 1
ATOM 685 N N . LEU A 1 80 ? 3.991 -15.763 -27.386 1.00 91.31 80 LEU A N 1
ATOM 686 C CA . LEU A 1 80 ? 2.559 -15.780 -27.699 1.00 91.31 80 LEU A CA 1
ATOM 687 C C . LEU A 1 80 ? 2.362 -15.974 -29.201 1.00 91.31 80 LEU A C 1
ATOM 689 O O . LEU A 1 80 ? 1.412 -16.700 -29.561 1.00 91.31 80 LEU A O 1
#

Secondary structure (DSSP, 8-state):
-EEEEEE-SSS-EEEEEE--TTT--TTHHHHHHHHHHHHHHHHHTTPPPP------HHHHHHHHHTS-HHHHHHHHHHH-

InterPro domains:
  IPR001242 Condensation domain [PF00668] (1-79)
  IPR023213 Chloramphenicol acetyltransferase-like domain superfamily [G3DSA:3.30.559.10] (1-67)

Organism: NCBI:txid1828758

Foldseek 3Di:
DDWDWADPDPPDIDIDDDDDCVVPPPVVVVVVVVLVVQQVVCVVVVHDRDDDDDPDCVVVVVVVVPDDPVVVVVVVVVVD

Sequence (80 aa):
MRLHLLQLDEHTYQFVWCHHHLLLDGWSLPLVFQDLLEFYQAISHGKALPKRPTLGYRNYIAWLQQQNRDLAADFWRQKL